Protein AF-A0A8T4XTQ0-F1 (afdb_monomer)

Structure (mmCIF, N/CA/C/O backbone):
data_AF-A0A8T4XTQ0-F1
#
_entry.id   AF-A0A8T4XTQ0-F1
#
loop_
_atom_site.group_PDB
_atom_site.id
_atom_site.type_symbol
_atom_site.label_atom_id
_atom_site.label_alt_id
_atom_site.label_comp_id
_atom_site.label_asym_id
_atom_site.label_entity_id
_atom_site.label_seq_id
_atom_site.pdbx_PDB_ins_code
_atom_site.Cartn_x
_atom_site.Cartn_y
_atom_site.Cartn_z
_atom_site.occupancy
_atom_site.B_iso_or_equiv
_atom_site.auth_seq_id
_atom_site.auth_comp_id
_atom_site.auth_asym_id
_atom_site.auth_atom_id
_atom_site.pdbx_PDB_model_num
ATOM 1 N N . MET A 1 1 ? 0.727 -13.714 54.371 1.00 42.06 1 MET A N 1
ATOM 2 C CA . MET A 1 1 ? -0.317 -13.640 53.326 1.00 42.06 1 MET A CA 1
ATOM 3 C C . MET A 1 1 ? -0.128 -12.337 52.567 1.00 42.06 1 MET A C 1
ATOM 5 O O . MET A 1 1 ? -0.252 -11.281 53.170 1.00 42.06 1 MET A O 1
ATOM 9 N N . LEU A 1 2 ? 0.259 -12.404 51.290 1.00 54.47 2 LEU A N 1
ATOM 10 C CA . LEU A 1 2 ? 0.421 -11.236 50.410 1.00 54.47 2 LEU A CA 1
ATOM 11 C C . LEU A 1 2 ? -0.968 -10.738 49.981 1.00 54.47 2 LEU A C 1
ATOM 13 O O . LEU A 1 2 ? -1.399 -10.933 48.849 1.00 54.47 2 LEU A O 1
ATOM 17 N N . GLY A 1 3 ? -1.711 -10.186 50.935 1.00 50.44 3 GLY A N 1
ATOM 18 C CA . GLY A 1 3 ? -3.049 -9.656 50.719 1.00 50.44 3 GLY A CA 1
ATOM 19 C C . GLY A 1 3 ? -2.966 -8.189 50.329 1.00 50.44 3 GLY A C 1
ATOM 20 O O . GLY A 1 3 ? -2.367 -7.403 51.050 1.00 50.44 3 GLY A O 1
ATOM 21 N N . HIS A 1 4 ? -3.607 -7.843 49.214 1.00 54.34 4 HIS A N 1
ATOM 22 C CA . HIS A 1 4 ? -3.878 -6.479 48.745 1.00 54.34 4 HIS A CA 1
ATOM 23 C C . HIS A 1 4 ? -2.788 -5.831 47.874 1.00 54.34 4 HIS A C 1
ATOM 25 O O . HIS A 1 4 ? -2.532 -4.633 47.960 1.00 54.34 4 HIS A O 1
ATOM 31 N N . LYS A 1 5 ? -2.233 -6.567 46.901 1.00 50.94 5 LYS A N 1
ATOM 32 C CA . LYS A 1 5 ? -1.764 -5.922 45.660 1.00 50.94 5 LYS A CA 1
ATOM 33 C C . LYS A 1 5 ? -2.954 -5.655 44.729 1.00 50.94 5 LYS A C 1
ATOM 35 O O . LYS A 1 5 ? -3.240 -6.401 43.807 1.00 50.94 5 LYS A O 1
ATOM 40 N N . ASN A 1 6 ? -3.629 -4.550 45.029 1.00 56.62 6 ASN A N 1
ATOM 41 C CA . ASN A 1 6 ? -3.998 -3.528 44.053 1.00 56.62 6 ASN A CA 1
ATOM 42 C C . ASN A 1 6 ? -4.884 -3.949 42.857 1.00 56.62 6 ASN A C 1
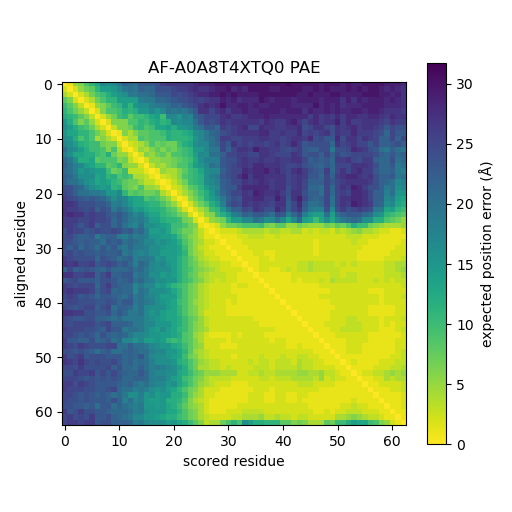ATOM 44 O O . ASN A 1 6 ? -4.515 -3.763 41.700 1.00 56.62 6 ASN A O 1
ATOM 48 N N . VAL A 1 7 ? -6.103 -4.425 43.142 1.00 58.78 7 VAL A N 1
ATOM 49 C CA . VAL A 1 7 ? -7.178 -4.559 42.133 1.00 58.78 7 VAL A CA 1
ATOM 50 C C . VAL A 1 7 ? -7.524 -3.197 41.504 1.00 58.78 7 VAL A C 1
ATOM 52 O O . VAL A 1 7 ? -7.887 -3.125 40.332 1.00 58.78 7 VAL A O 1
ATOM 55 N N . GLN A 1 8 ? -7.356 -2.097 42.250 1.00 56.66 8 GLN A N 1
ATOM 56 C CA . GLN A 1 8 ? -7.642 -0.744 41.764 1.00 56.66 8 GLN A CA 1
ATOM 57 C C . GLN A 1 8 ? -6.695 -0.301 40.641 1.00 56.66 8 GLN A C 1
ATOM 59 O O . GLN A 1 8 ? -7.171 0.241 39.645 1.00 56.66 8 GLN A O 1
ATOM 64 N N . ASN A 1 9 ? -5.395 -0.611 40.721 1.00 52.88 9 ASN A N 1
ATOM 65 C CA . ASN A 1 9 ? -4.484 -0.379 39.597 1.00 52.88 9 ASN A CA 1
ATOM 66 C C . ASN A 1 9 ? -4.929 -1.164 38.368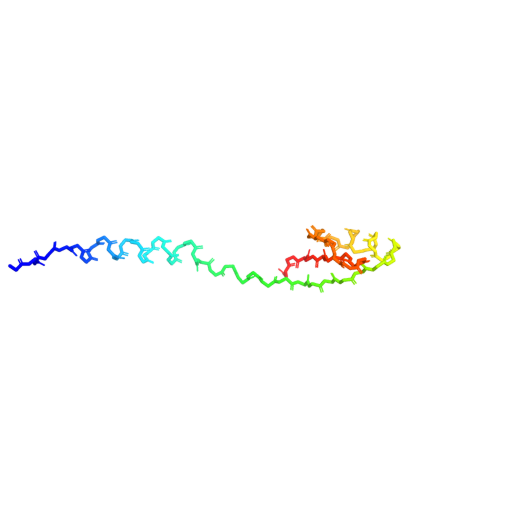 1.00 52.88 9 ASN A C 1
ATOM 68 O O . ASN A 1 9 ? -4.984 -0.596 37.282 1.00 52.88 9 ASN A O 1
ATOM 72 N N . THR A 1 10 ? -5.284 -2.444 38.519 1.00 57.88 10 THR A N 1
ATOM 73 C CA . THR A 1 10 ? -5.739 -3.266 37.389 1.00 57.88 10 THR A CA 1
ATOM 74 C C . THR A 1 10 ? -6.961 -2.651 36.706 1.00 57.88 10 THR A C 1
ATOM 76 O O . THR A 1 10 ? -7.004 -2.606 35.480 1.00 57.88 10 THR A O 1
ATOM 79 N N . MET A 1 11 ? -7.910 -2.094 37.464 1.00 58.28 11 MET A N 1
ATOM 80 C CA . MET A 1 11 ? -9.076 -1.402 36.899 1.00 58.28 11 MET A CA 1
ATOM 81 C C . MET A 1 11 ? -8.699 -0.131 36.121 1.00 58.28 11 MET A C 1
ATOM 83 O O . MET A 1 11 ? -9.269 0.115 35.056 1.00 58.28 11 MET A O 1
ATOM 87 N N . ILE A 1 12 ? -7.711 0.641 36.589 1.00 57.56 12 ILE A N 1
ATOM 88 C CA . ILE A 1 12 ? -7.181 1.804 35.855 1.00 57.56 12 ILE A CA 1
ATOM 89 C C . ILE A 1 12 ? -6.496 1.348 34.556 1.00 57.56 12 ILE A C 1
ATOM 91 O O . ILE A 1 12 ? -6.797 1.889 33.493 1.00 57.56 12 ILE A O 1
ATOM 95 N N . TYR A 1 13 ? -5.659 0.305 34.602 1.00 46.66 13 TYR A N 1
ATOM 96 C CA . TYR A 1 13 ? -4.997 -0.250 33.410 1.00 46.66 13 TYR A CA 1
ATOM 97 C C . TYR A 1 13 ? -5.995 -0.804 32.387 1.00 46.66 13 TYR A C 1
ATOM 99 O O . TYR A 1 13 ? -5.832 -0.580 31.190 1.00 46.66 13 TYR A O 1
ATOM 107 N N . VAL A 1 14 ? -7.061 -1.470 32.839 1.00 57.09 14 VAL A N 1
ATOM 108 C CA . VAL A 1 14 ? -8.141 -1.952 31.963 1.00 57.09 14 VAL A CA 1
ATOM 109 C C . VAL A 1 14 ? -8.902 -0.784 31.337 1.00 57.09 14 VAL A C 1
ATOM 111 O O . VAL A 1 14 ? -9.312 -0.878 30.183 1.00 57.09 14 VAL A O 1
ATOM 114 N N . THR A 1 15 ? -9.079 0.320 32.062 1.00 56.94 15 THR A N 1
ATOM 115 C CA . THR A 1 15 ? -9.817 1.494 31.576 1.00 56.94 15 THR A CA 1
ATOM 116 C C . THR A 1 15 ? -9.004 2.293 30.558 1.00 56.94 15 THR A C 1
ATOM 118 O O . THR A 1 15 ? -9.531 2.631 29.504 1.00 56.94 15 THR A O 1
ATOM 121 N N . ILE A 1 16 ? -7.710 2.521 30.811 1.00 57.09 16 ILE A N 1
ATOM 122 C CA . ILE A 1 16 ? -6.794 3.153 29.845 1.00 57.09 16 ILE A CA 1
ATOM 123 C C . ILE A 1 16 ? -6.601 2.241 28.631 1.00 57.09 16 ILE A C 1
ATOM 125 O O . ILE A 1 16 ? -6.657 2.715 27.502 1.00 57.09 16 ILE A O 1
ATOM 129 N N . GLY A 1 17 ? -6.463 0.929 28.851 1.00 51.06 17 GLY A N 1
ATOM 130 C CA . GLY A 1 17 ? -6.480 -0.070 27.787 1.00 51.06 17 GLY A CA 1
ATOM 131 C C . GLY A 1 17 ? -7.735 0.075 26.931 1.00 51.06 17 GLY A C 1
ATOM 132 O O . GLY A 1 17 ? -7.635 0.377 25.758 1.00 51.06 17 GLY A O 1
ATOM 133 N N . LYS A 1 18 ? -8.936 -0.010 27.502 1.00 53.50 18 LYS A N 1
ATOM 134 C CA . LYS A 1 18 ? -10.187 0.139 26.737 1.00 53.50 18 LYS A CA 1
ATOM 135 C C . LYS A 1 18 ? -10.366 1.512 26.073 1.00 53.50 18 LYS A C 1
ATOM 137 O O . LYS A 1 18 ? -11.004 1.570 25.032 1.00 53.50 18 LYS A O 1
ATOM 142 N N . ALA A 1 19 ? -9.819 2.589 26.640 1.00 56.69 19 ALA A N 1
ATOM 143 C CA . ALA A 1 19 ? -9.850 3.926 26.043 1.00 56.69 19 ALA A CA 1
ATOM 144 C C . ALA A 1 19 ? -8.891 4.062 24.842 1.00 56.69 19 ALA A C 1
ATOM 146 O O . ALA A 1 19 ? -9.253 4.678 23.847 1.00 56.69 19 ALA A O 1
ATOM 147 N N . LEU A 1 20 ? -7.700 3.454 24.907 1.00 54.03 20 LEU A N 1
ATOM 148 C CA . LEU A 1 20 ? -6.751 3.377 23.784 1.00 54.03 20 LEU A CA 1
ATOM 149 C C . LEU A 1 20 ? -7.199 2.363 22.720 1.00 54.03 20 LEU A C 1
ATOM 151 O O . LEU A 1 20 ? -7.002 2.579 21.532 1.00 54.03 20 LEU A O 1
ATOM 155 N N . TYR A 1 21 ? -7.848 1.282 23.154 1.00 50.06 21 TYR A N 1
ATOM 156 C CA . TYR A 1 21 ? -8.526 0.284 22.328 1.00 50.06 21 TYR A CA 1
ATOM 157 C C . TYR A 1 21 ? -9.984 0.685 22.039 1.00 50.06 21 TYR A C 1
ATOM 159 O O . TYR A 1 21 ? -10.828 -0.182 21.799 1.00 50.06 21 TYR A O 1
ATOM 167 N N . GLN A 1 22 ? -10.305 1.986 22.042 1.00 50.00 22 GLN A N 1
ATOM 168 C CA . GLN A 1 22 ? -11.506 2.491 21.378 1.00 50.00 22 GLN A CA 1
ATOM 169 C C . GLN A 1 22 ? -11.338 2.266 19.877 1.00 50.00 22 GLN A C 1
ATOM 171 O O . GLN A 1 22 ? -10.880 3.141 19.156 1.00 50.00 22 GLN A O 1
ATOM 176 N N . GLN A 1 23 ? -11.626 1.037 19.456 1.00 52.84 23 GLN A N 1
ATOM 177 C CA . GLN A 1 23 ? -12.404 0.620 18.296 1.00 52.84 23 GLN A CA 1
ATOM 178 C C . GLN A 1 23 ? -12.619 1.677 17.193 1.00 52.84 23 GLN A C 1
ATOM 180 O O . GLN A 1 23 ? -13.735 1.868 16.716 1.00 52.84 23 GLN A O 1
ATOM 185 N N . GLN A 1 24 ? -11.558 2.322 16.707 1.00 53.75 24 GLN A N 1
ATOM 186 C CA . GLN A 1 24 ? -11.488 2.618 15.290 1.00 53.75 24 GLN A CA 1
ATOM 187 C C . GLN A 1 24 ? -11.382 1.245 14.656 1.00 53.75 24 GLN A C 1
ATOM 189 O O . GLN A 1 24 ? -10.417 0.516 14.864 1.00 53.75 24 GLN A O 1
ATOM 194 N N . SER A 1 25 ? -12.454 0.834 13.994 1.00 55.72 25 SER A N 1
ATOM 195 C CA . SER A 1 25 ? -12.401 -0.275 13.064 1.00 55.72 25 SER A CA 1
ATOM 196 C C . SER A 1 25 ? -11.286 0.061 12.075 1.00 55.72 25 SER A C 1
ATOM 198 O O . SER A 1 25 ? -11.509 0.819 11.134 1.00 55.72 25 SER A O 1
ATOM 200 N N . ASP A 1 26 ? -10.069 -0.424 12.339 1.00 63.94 26 ASP A N 1
ATOM 201 C CA . ASP A 1 26 ? -8.874 -0.269 11.509 1.00 63.94 26 ASP A CA 1
ATOM 202 C C . ASP A 1 26 ? -9.030 -1.122 10.239 1.00 63.94 26 ASP A C 1
ATOM 204 O O . ASP A 1 26 ? -8.155 -1.883 9.833 1.00 63.94 26 ASP A O 1
ATOM 208 N N . GLU A 1 27 ? -10.200 -1.046 9.615 1.00 80.38 27 GLU A N 1
ATOM 209 C CA . GLU A 1 27 ? -10.470 -1.683 8.356 1.00 80.38 27 GLU A CA 1
ATOM 210 C C . GLU A 1 27 ? -9.795 -0.857 7.269 1.00 80.38 27 GLU A C 1
ATOM 212 O O . GLU A 1 27 ? -9.993 0.352 7.128 1.00 80.38 27 GLU A O 1
ATOM 217 N N . PHE A 1 28 ? -8.971 -1.538 6.489 1.00 87.31 28 PHE A N 1
ATOM 218 C CA . PHE A 1 28 ? -8.306 -0.963 5.339 1.00 87.31 28 PHE A CA 1
ATOM 219 C C . PHE A 1 28 ? -8.794 -1.657 4.076 1.00 87.31 28 PHE A C 1
ATOM 221 O O . PHE A 1 28 ? -8.973 -2.876 4.036 1.00 87.31 28 PHE A O 1
ATOM 228 N N . HIS A 1 29 ? -8.935 -0.887 3.005 1.00 91.00 29 HIS A N 1
ATOM 229 C CA . HIS A 1 29 ? -8.839 -1.436 1.665 1.00 91.00 29 HIS A CA 1
ATOM 230 C C . HIS A 1 29 ? -7.366 -1.711 1.371 1.00 91.00 29 HIS A C 1
ATOM 232 O O . HIS A 1 29 ? -6.550 -0.793 1.419 1.00 91.00 29 HIS A O 1
ATOM 238 N N . VAL A 1 30 ? -7.025 -2.963 1.068 1.00 93.56 30 VAL A N 1
ATOM 239 C CA . VAL A 1 30 ? -5.657 -3.378 0.727 1.00 93.56 30 VAL A CA 1
ATOM 240 C C . VAL A 1 30 ? -5.579 -3.681 -0.763 1.00 93.56 30 VAL A C 1
ATOM 242 O O . VAL A 1 30 ? -6.474 -4.318 -1.324 1.00 93.56 30 VAL A O 1
ATOM 245 N N . ARG A 1 31 ? -4.521 -3.200 -1.417 1.00 95.12 31 ARG A N 1
ATOM 246 C CA . ARG A 1 31 ? -4.248 -3.447 -2.838 1.00 95.12 31 ARG A CA 1
ATOM 247 C C . ARG A 1 31 ? -2.780 -3.791 -3.032 1.00 95.12 31 ARG A C 1
ATOM 249 O O .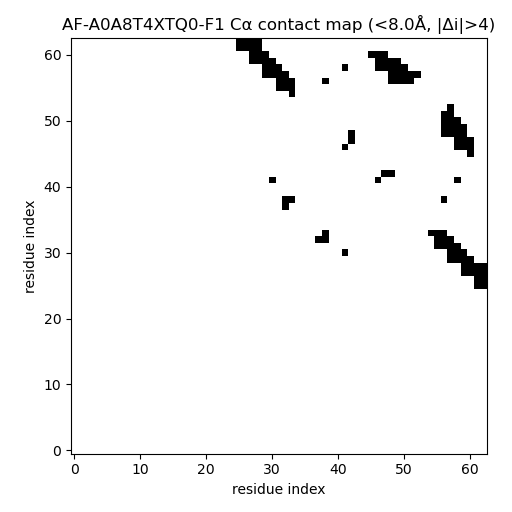 ARG A 1 31 ? -1.922 -3.304 -2.303 1.00 95.12 31 ARG A O 1
ATOM 256 N N . VAL A 1 32 ? -2.511 -4.622 -4.029 1.00 95.81 32 VAL A N 1
ATOM 257 C CA . VAL A 1 32 ? -1.163 -5.035 -4.421 1.00 95.81 32 VAL A CA 1
ATOM 258 C C . VAL A 1 32 ? -0.980 -4.688 -5.891 1.00 95.81 32 VAL A C 1
ATOM 260 O O . VAL A 1 32 ? -1.914 -4.863 -6.675 1.00 95.81 32 VAL A O 1
ATOM 263 N N . ALA A 1 33 ? 0.188 -4.170 -6.251 1.00 96.75 33 ALA A N 1
ATOM 264 C CA . ALA A 1 33 ? 0.531 -3.835 -7.626 1.00 96.75 33 ALA A CA 1
ATOM 265 C C . ALA A 1 33 ? 2.006 -4.128 -7.904 1.00 96.75 33 ALA A C 1
ATOM 267 O O . ALA A 1 33 ? 2.854 -4.010 -7.022 1.00 96.75 33 ALA A O 1
ATOM 268 N N . GLN A 1 34 ? 2.313 -4.480 -9.149 1.00 95.94 34 GLN A N 1
ATOM 269 C CA . GLN A 1 34 ? 3.685 -4.709 -9.617 1.00 95.94 34 GLN A CA 1
ATOM 270 C C . GLN A 1 34 ? 4.054 -3.743 -10.748 1.00 95.94 34 GLN A C 1
ATOM 272 O O . GLN A 1 34 ? 5.195 -3.292 -10.853 1.00 95.94 34 GLN A O 1
ATOM 277 N N . ALA A 1 35 ? 3.082 -3.376 -11.588 1.00 96.50 35 ALA A N 1
ATOM 278 C CA . ALA A 1 35 ? 3.306 -2.444 -12.678 1.00 96.50 35 ALA A CA 1
ATOM 279 C C . ALA A 1 35 ? 3.337 -0.997 -12.169 1.00 96.50 35 ALA A C 1
ATOM 281 O O . ALA A 1 35 ? 2.445 -0.550 -11.447 1.00 96.50 35 ALA A O 1
ATOM 282 N N . LYS A 1 36 ? 4.318 -0.214 -12.634 1.00 95.38 36 LYS A N 1
ATOM 283 C CA . LYS A 1 36 ? 4.449 1.214 -12.287 1.00 95.38 36 LYS A CA 1
ATOM 284 C C . LYS A 1 36 ? 3.157 2.002 -12.535 1.00 95.38 36 LYS A C 1
ATOM 286 O O . LYS A 1 36 ? 2.782 2.826 -11.712 1.00 95.38 36 LYS A O 1
ATOM 291 N N . GLY A 1 37 ? 2.454 1.718 -13.634 1.00 96.69 37 GLY A N 1
ATOM 292 C CA . GLY A 1 37 ? 1.190 2.386 -13.958 1.00 96.69 37 GLY A CA 1
ATOM 293 C C . GLY A 1 37 ? 0.062 2.089 -12.963 1.00 96.69 37 GLY A C 1
ATOM 294 O O . GLY A 1 37 ? -0.748 2.965 -12.683 1.00 96.69 37 GLY A O 1
ATOM 295 N N . GLU A 1 38 ? 0.013 0.884 -12.395 1.00 96.12 38 GLU A N 1
ATOM 296 C CA . GLU A 1 38 ? -0.967 0.531 -11.360 1.00 96.12 38 GLU A CA 1
ATOM 297 C C . GLU A 1 38 ? -0.622 1.176 -10.021 1.00 96.12 38 GLU A C 1
ATOM 299 O O . GLU A 1 38 ? -1.510 1.678 -9.338 1.00 96.12 38 GLU A O 1
ATOM 304 N N . ILE A 1 39 ? 0.669 1.220 -9.679 1.00 96.62 39 ILE A N 1
ATOM 305 C CA . ILE A 1 39 ? 1.167 1.897 -8.478 1.00 96.62 39 ILE A CA 1
ATOM 306 C C . ILE A 1 39 ? 0.779 3.379 -8.503 1.00 96.62 39 ILE A C 1
ATOM 308 O O . ILE A 1 39 ? 0.210 3.871 -7.533 1.00 96.62 39 ILE A O 1
ATOM 312 N N . VAL A 1 40 ? 1.018 4.072 -9.623 1.00 97.38 40 VAL A N 1
ATOM 313 C CA . VAL A 1 40 ? 0.634 5.485 -9.784 1.00 97.38 40 VAL A CA 1
ATOM 314 C C . VAL A 1 40 ? -0.872 5.665 -9.587 1.00 97.38 40 VAL A C 1
ATOM 316 O O . VAL A 1 40 ? -1.278 6.494 -8.780 1.00 97.38 40 VAL A O 1
ATOM 319 N N . LYS A 1 41 ? -1.701 4.823 -10.219 1.00 97.94 41 LYS A N 1
ATOM 320 C CA . LYS A 1 41 ? -3.164 4.874 -10.054 1.00 97.94 41 LYS A CA 1
ATOM 321 C C . LYS A 1 41 ? -3.613 4.654 -8.608 1.00 97.94 41 LYS A C 1
ATOM 323 O O . LYS A 1 41 ? -4.561 5.293 -8.161 1.00 97.94 41 LYS A O 1
ATOM 328 N N . LEU A 1 42 ? -2.971 3.742 -7.875 1.00 97.19 42 LEU A N 1
ATOM 329 C CA . LEU A 1 42 ? -3.294 3.490 -6.467 1.00 97.19 42 LEU A CA 1
ATOM 330 C C . LEU A 1 42 ? -2.936 4.692 -5.588 1.00 97.19 42 LEU A C 1
ATOM 332 O O . LEU A 1 42 ? -3.739 5.077 -4.738 1.00 97.19 42 LEU A O 1
ATOM 336 N N . LEU A 1 43 ? -1.780 5.310 -5.829 1.00 96.38 43 LEU A N 1
ATOM 337 C CA . LEU A 1 43 ? -1.359 6.519 -5.122 1.00 96.38 43 LEU A CA 1
ATOM 338 C C . LEU A 1 43 ? -2.309 7.694 -5.410 1.00 96.38 43 LEU A C 1
ATOM 340 O O . LEU A 1 43 ? -2.771 8.345 -4.477 1.00 96.38 43 LEU A O 1
ATOM 344 N N . GLU A 1 44 ? -2.681 7.917 -6.674 1.00 97.44 44 GLU A N 1
ATOM 345 C CA . GLU A 1 44 ? -3.657 8.945 -7.075 1.00 97.44 44 GLU A CA 1
ATOM 346 C C . GLU A 1 44 ? -5.053 8.696 -6.482 1.00 97.44 44 GLU A C 1
ATOM 348 O O . GLU A 1 44 ? -5.758 9.635 -6.117 1.00 97.44 44 GLU A O 1
ATOM 353 N N . ALA A 1 45 ? -5.447 7.429 -6.314 1.00 96.12 45 ALA A N 1
ATOM 354 C CA . ALA A 1 45 ? -6.691 7.046 -5.647 1.00 96.12 45 ALA A CA 1
ATOM 355 C C . ALA A 1 45 ? -6.649 7.220 -4.111 1.00 96.12 45 ALA A C 1
ATOM 357 O O . ALA A 1 45 ? -7.644 6.938 -3.425 1.00 96.12 45 ALA A O 1
ATOM 358 N N . GLY A 1 46 ? -5.522 7.676 -3.558 1.00 95.06 46 GLY A N 1
ATOM 359 C CA . GLY A 1 46 ? -5.335 7.946 -2.135 1.00 95.06 46 GLY A CA 1
ATOM 360 C C . GLY A 1 46 ? -5.010 6.707 -1.306 1.00 95.06 46 GLY A C 1
ATOM 361 O O . GLY A 1 46 ? -5.321 6.681 -0.117 1.00 95.06 46 GLY A O 1
ATOM 362 N N . PHE A 1 47 ? -4.448 5.662 -1.918 1.00 96.69 47 PHE A N 1
ATOM 363 C CA . PHE A 1 47 ? -3.826 4.588 -1.153 1.00 96.69 47 PHE A CA 1
ATOM 364 C C . PHE A 1 47 ? -2.420 4.992 -0.705 1.00 96.69 47 PHE A C 1
ATOM 366 O O . PHE A 1 47 ? -1.650 5.589 -1.452 1.00 96.69 47 PHE A O 1
ATOM 373 N N . GLU A 1 48 ? 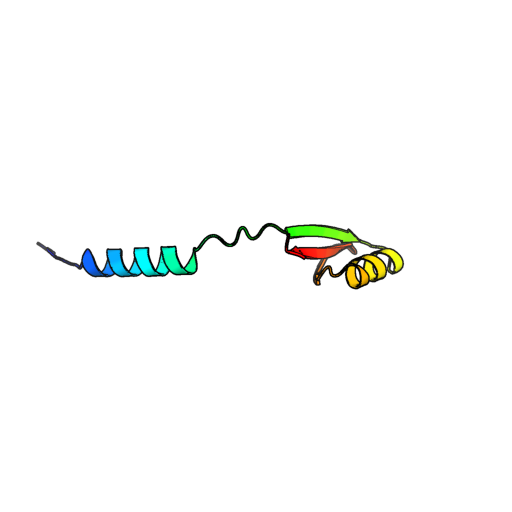-2.066 4.594 0.507 1.00 95.69 48 GLU A N 1
ATOM 374 C CA . GLU A 1 48 ? -0.740 4.743 1.085 1.00 95.69 48 GLU A CA 1
ATOM 375 C C . GLU A 1 48 ? 0.119 3.529 0.741 1.00 95.69 48 GLU A C 1
ATOM 377 O O . GLU A 1 48 ? -0.319 2.384 0.884 1.00 95.69 48 GLU A O 1
ATOM 382 N N . TYR A 1 49 ? 1.359 3.775 0.328 1.00 95.56 49 TYR A N 1
ATOM 383 C CA . TYR A 1 49 ? 2.362 2.725 0.199 1.00 95.56 49 TYR A CA 1
ATOM 384 C C . TYR A 1 49 ? 2.764 2.197 1.580 1.00 95.56 49 TYR A C 1
ATOM 386 O O . TYR A 1 49 ? 3.046 2.979 2.488 1.00 95.56 49 TYR A O 1
ATOM 394 N N . VAL A 1 50 ? 2.819 0.872 1.725 1.00 94.94 50 VAL A N 1
ATOM 395 C CA . VAL A 1 50 ? 3.222 0.214 2.974 1.00 94.94 50 VAL A CA 1
ATOM 396 C C . VAL A 1 50 ? 4.624 -0.371 2.839 1.00 94.94 50 VAL A C 1
ATOM 398 O O . VAL A 1 50 ? 5.523 0.011 3.581 1.00 94.94 50 VAL A O 1
ATOM 401 N N . PHE A 1 51 ? 4.820 -1.303 1.903 1.00 96.00 51 PHE A N 1
ATOM 402 C CA . PHE A 1 51 ? 6.111 -1.951 1.661 1.00 96.00 51 PHE A CA 1
ATOM 403 C C . PHE A 1 51 ? 6.128 -2.684 0.313 1.00 96.00 51 PHE A C 1
ATOM 405 O O . PHE A 1 51 ? 5.100 -2.817 -0.351 1.00 96.00 51 PHE A O 1
ATOM 412 N N . THR A 1 52 ? 7.305 -3.174 -0.077 1.00 95.69 52 THR A N 1
ATOM 413 C CA . THR A 1 52 ? 7.502 -4.016 -1.261 1.00 95.69 52 THR A CA 1
ATOM 414 C C . THR A 1 52 ? 8.131 -5.336 -0.841 1.00 95.69 52 THR A C 1
ATOM 416 O O . THR A 1 52 ? 9.079 -5.343 -0.056 1.00 95.69 52 THR A O 1
ATOM 419 N N . HIS A 1 53 ? 7.623 -6.444 -1.374 1.00 92.31 53 HIS A N 1
ATOM 420 C CA . HIS A 1 53 ? 8.161 -7.785 -1.159 1.00 92.31 53 HIS A CA 1
ATOM 421 C C . HIS A 1 53 ? 7.977 -8.622 -2.426 1.00 92.31 53 HIS A C 1
ATOM 423 O O . HIS A 1 53 ? 6.936 -8.528 -3.073 1.00 92.31 53 HIS A O 1
ATOM 429 N N . ASP A 1 54 ? 9.008 -9.373 -2.815 1.00 94.69 54 ASP A N 1
ATOM 430 C CA . ASP A 1 54 ? 9.036 -10.206 -4.029 1.00 94.69 54 ASP A CA 1
ATOM 431 C C . ASP A 1 54 ? 8.623 -9.477 -5.321 1.00 94.69 54 ASP A C 1
ATOM 433 O O . ASP A 1 54 ? 7.9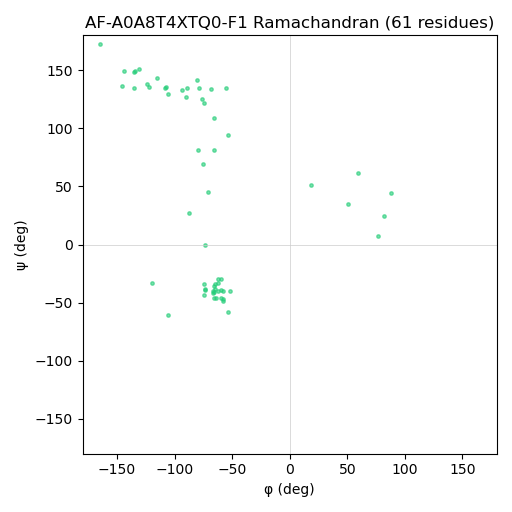90 -10.031 -6.216 1.00 94.69 54 ASP A O 1
ATOM 437 N N . GLY A 1 55 ? 8.975 -8.192 -5.423 1.00 92.00 55 GLY A N 1
ATOM 438 C CA . GLY A 1 55 ? 8.632 -7.356 -6.577 1.00 92.00 55 GLY A CA 1
ATOM 439 C C . GLY A 1 55 ? 7.176 -6.880 -6.611 1.00 92.00 55 GLY A C 1
ATOM 440 O O . GLY A 1 55 ? 6.777 -6.256 -7.591 1.00 92.00 55 GLY A O 1
ATOM 441 N N . PHE A 1 56 ? 6.396 -7.126 -5.559 1.00 94.94 56 PHE A N 1
ATOM 442 C CA . PHE A 1 56 ? 5.041 -6.610 -5.389 1.00 94.94 56 PHE A CA 1
ATOM 443 C C . PHE A 1 56 ? 5.023 -5.484 -4.358 1.00 94.94 56 PHE A C 1
ATOM 445 O O . PHE A 1 56 ? 5.535 -5.640 -3.250 1.00 94.94 56 PHE A O 1
ATOM 452 N N . ALA A 1 57 ? 4.415 -4.356 -4.712 1.00 96.12 57 ALA A N 1
ATOM 453 C CA . ALA A 1 57 ? 4.180 -3.235 -3.814 1.00 96.12 57 ALA A CA 1
ATOM 454 C C . ALA A 1 57 ? 2.788 -3.349 -3.179 1.00 96.12 57 ALA A C 1
ATOM 456 O O . ALA A 1 57 ? 1.790 -3.586 -3.867 1.00 96.12 57 ALA A O 1
ATOM 457 N N . TYR A 1 58 ? 2.730 -3.165 -1.864 1.00 96.56 58 TYR A N 1
ATOM 458 C CA . TYR A 1 58 ? 1.534 -3.306 -1.043 1.00 96.56 58 TYR A CA 1
ATOM 459 C C . TYR A 1 58 ? 1.058 -1.936 -0.573 1.00 96.56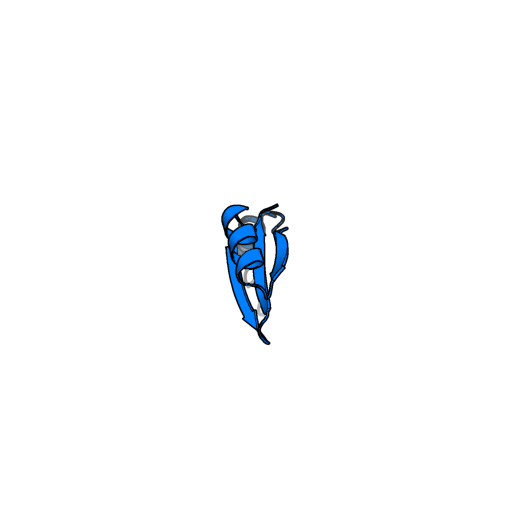 58 TYR A C 1
ATOM 461 O O . TYR A 1 58 ? 1.846 -1.118 -0.091 1.00 96.56 58 TYR A O 1
ATOM 469 N N . PHE A 1 59 ? -0.247 -1.712 -0.687 1.00 96.88 59 PHE A N 1
ATOM 470 C CA . PHE A 1 59 ? -0.892 -0.440 -0.411 1.00 96.88 59 PHE A CA 1
ATOM 471 C C . PHE A 1 59 ? -2.103 -0.617 0.494 1.00 96.88 59 PHE A C 1
ATOM 473 O O . PHE A 1 59 ? -2.798 -1.636 0.425 1.00 96.88 59 PHE A O 1
ATOM 480 N N . ARG A 1 60 ? -2.407 0.409 1.288 1.00 94.81 60 ARG A N 1
ATOM 481 C CA . ARG A 1 60 ? -3.607 0.450 2.126 1.00 94.81 60 ARG A CA 1
ATOM 482 C C . ARG A 1 60 ? -4.309 1.797 2.030 1.00 94.81 60 ARG A C 1
ATOM 484 O O . ARG A 1 60 ? -3.663 2.822 1.878 1.00 94.81 60 ARG A O 1
ATOM 491 N N . LYS A 1 61 ? -5.625 1.810 2.178 1.00 93.56 61 LYS A N 1
ATOM 492 C CA . LYS A 1 61 ? -6.423 3.027 2.356 1.00 93.56 61 LYS A CA 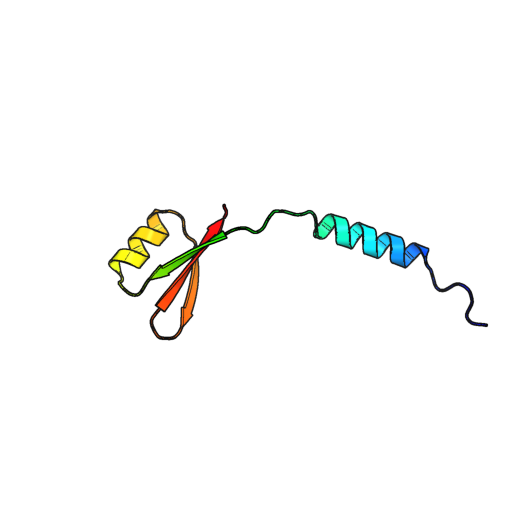1
ATOM 493 C C . LYS A 1 61 ? -7.416 2.782 3.477 1.00 93.56 61 LYS A C 1
ATOM 495 O O . LYS A 1 61 ? -8.013 1.708 3.515 1.00 93.56 61 LYS A O 1
ATOM 500 N N . ARG A 1 62 ? -7.563 3.733 4.400 1.00 89.06 62 ARG A N 1
ATOM 501 C CA . ARG A 1 62 ? -8.588 3.664 5.455 1.00 89.06 62 ARG A CA 1
ATOM 502 C C . ARG A 1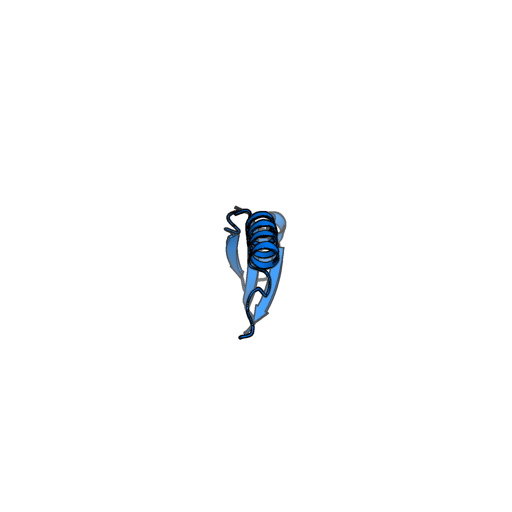 62 ? -9.971 3.495 4.810 1.00 89.06 62 ARG A C 1
ATOM 504 O O . ARG A 1 62 ? -10.226 4.147 3.794 1.00 89.06 62 ARG A O 1
ATOM 511 N N . LYS A 1 63 ? -10.792 2.582 5.339 1.00 79.12 63 LYS A N 1
ATOM 512 C CA . LYS A 1 63 ? -12.213 2.518 4.973 1.00 79.12 63 LYS A CA 1
ATOM 513 C C . LYS A 1 63 ? -12.950 3.770 5.436 1.00 79.12 63 LYS A C 1
ATOM 515 O O . LYS A 1 63 ? -12.565 4.313 6.495 1.00 79.12 63 LYS A O 1
#

Solvent-accessible surface area (backbone atoms only — not comparable to full-atom values): 3857 Å² total; per-residue (Å²): 130,95,77,80,86,52,67,66,57,54,53,50,53,51,48,54,46,50,63,74,61,57,76,69,79,83,50,59,50,73,50,75,34,66,52,68,72,53,46,52,52,40,45,75,73,60,32,42,82,74,55,71,58,96,76,33,39,35,31,38,26,80,109

Mean predicted aligned error: 13.19 Å

Radius of gyration: 21.17 Å; Cα contacts (8 Å, |Δi|>4): 59; chains: 1; bounding box: 21×23×67 Å

pLDDT: mean 77.77, std 20.17, range [42.06, 97.94]

Secondary structure (DSSP, 8-state):
------HHHHHHHHHHHHHHT------EEEEEE-SHHHHHHHHHTTPEEEEEETTEEEEEEE-

Nearest PDB structures (foldseek):
  2oh1-assembly3_C  TM=5.275E-01  e=3.312E-02  Listeria monocytogenes serotype 4b str. F2365
  5jlt-assembly3_D  TM=7.189E-01  e=4.577E-01  Tequatrovirus T4
  4xpl-assembly1_A  TM=5.313E-01  e=7.424E-01  Campylobacter jejuni subsp. jejuni PT14
  6xte-assembly1_A  TM=5.107E-01  e=3.899E+00  Homo sapiens
  4nf1-assembly3_F  TM=4.807E-01  e=5.903E+00  Xylella fastidiosa Temecula1

Sequence (63 aa):
MLGHKNVQNTMIYVTIG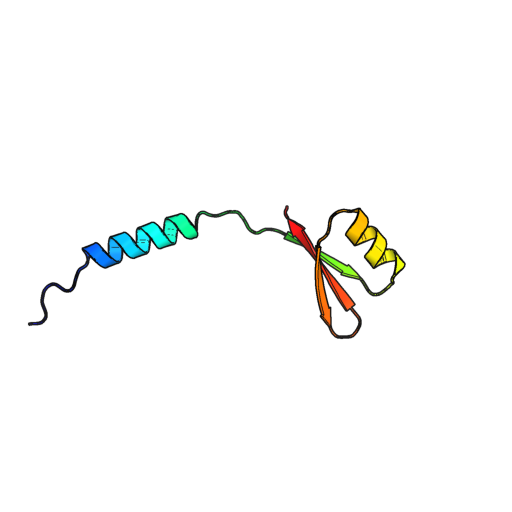KALYQQQSDEFHVRVAQAKGEIVKLLEAGFEYVFTHDGFAYFRKRK

Foldseek 3Di:
DPPDPDPPVVVVVVVVVVVVVPDPVQDKDKDKDQDPVVVVVCVVVPWDWDDDDPSITMTIDGD